Protein AF-A0A7Y5QC30-F1 (afdb_monomer_lite)

Sequence (76 aa):
MPSQSELAALFLIIFTYAGVAVGYVPRLRMNRASIALVGAAGLVAVGALSETQALDAIDLGMLILLAIGVIWLSIL

Secondary structure (DSSP, 8-state):
---HHHHHHHHHHHHHHHHHHH-EEGGGTEEHHHHHHHHHHHHHHTTSS-HHHHHHT--HHHHHHHHHHHHHHHH-

Foldseek 3Di:
DDDPLRVQLVVLVVQLVVCLVVQADVVVRDGNVNSNVVSLVSNCVSVVAPPVRSVVPDDPVVVVCVVCVVVVVVVD

Radius of gyration: 15.33 Å; chains: 1; bounding box: 36×28×39 Å

Structure (mmCIF, N/CA/C/O backbone):
data_AF-A0A7Y5QC30-F1
#
_entry.id   AF-A0A7Y5QC30-F1
#
loop_
_atom_site.group_PDB
_atom_site.id
_atom_site.type_symbol
_atom_site.label_atom_id
_atom_site.label_alt_id
_atom_site.label_comp_id
_atom_site.label_asym_id
_atom_site.label_entity_id
_atom_site.label_seq_id
_atom_site.pdbx_PDB_ins_code
_atom_site.Cartn_x
_atom_site.Cartn_y
_atom_site.Cartn_z
_atom_site.occupancy
_atom_site.B_iso_or_equiv
_atom_site.auth_seq_id
_atom_site.auth_comp_id
_atom_site.auth_asym_id
_atom_site.auth_atom_id
_atom_site.pdbx_PDB_model_num
ATOM 1 N N . MET A 1 1 ? -12.512 -15.484 19.060 1.00 66.06 1 MET A N 1
ATOM 2 C CA . MET A 1 1 ? -13.367 -15.380 17.859 1.00 66.06 1 MET A CA 1
ATOM 3 C C . MET A 1 1 ? -12.920 -14.132 17.124 1.00 66.06 1 MET A C 1
ATOM 5 O O . MET A 1 1 ? -12.827 -13.116 17.804 1.00 66.06 1 MET A O 1
ATOM 9 N N . PRO A 1 2 ? -12.557 -14.213 15.834 1.00 76.94 2 PRO A N 1
ATOM 10 C CA . PRO A 1 2 ? -12.065 -13.051 15.105 1.00 76.94 2 PRO A CA 1
ATOM 11 C C . PRO A 1 2 ? -13.148 -11.976 15.011 1.00 76.94 2 PRO A C 1
ATOM 13 O O . PRO A 1 2 ? -14.332 -12.289 14.854 1.00 76.94 2 PRO A O 1
ATOM 16 N N . SER A 1 3 ? -12.742 -10.718 15.145 1.00 87.69 3 SER A N 1
ATOM 17 C CA . SER A 1 3 ? -13.640 -9.573 14.984 1.00 87.69 3 SER A CA 1
ATOM 18 C C . SER A 1 3 ? -14.041 -9.391 13.509 1.00 87.69 3 SER A C 1
ATOM 20 O O . SER A 1 3 ? -13.370 -9.880 12.597 1.00 87.69 3 SER A O 1
ATOM 22 N N . GLN A 1 4 ? -15.156 -8.701 13.233 1.00 87.94 4 GLN A N 1
ATOM 23 C CA . GLN A 1 4 ? -15.594 -8.477 11.843 1.00 87.94 4 GLN A CA 1
ATOM 24 C C . GLN A 1 4 ? -14.549 -7.700 11.020 1.00 87.94 4 GLN A C 1
ATOM 26 O O . GLN A 1 4 ? -14.394 -7.961 9.827 1.00 87.94 4 GLN A O 1
ATOM 31 N N . SER A 1 5 ? -13.792 -6.801 11.657 1.00 87.88 5 SER A N 1
ATOM 32 C CA . SER A 1 5 ? -12.688 -6.069 11.029 1.00 87.88 5 SER A CA 1
ATOM 33 C C . SER A 1 5 ? -11.518 -6.982 10.661 1.00 87.88 5 SER A C 1
ATOM 35 O O . SER A 1 5 ? -10.966 -6.832 9.577 1.00 87.88 5 SER A O 1
ATOM 37 N N . GLU A 1 6 ? -11.174 -7.968 11.493 1.00 92.19 6 GLU A N 1
ATOM 38 C CA . GLU A 1 6 ? -10.127 -8.956 11.184 1.00 92.19 6 GLU A CA 1
ATOM 39 C C . GLU A 1 6 ? -10.488 -9.828 9.979 1.00 92.19 6 GLU A C 1
ATOM 41 O O . GLU A 1 6 ? -9.646 -10.084 9.118 1.00 92.19 6 GLU A O 1
ATOM 46 N N . LEU A 1 7 ? -11.748 -10.263 9.882 1.00 94.69 7 LEU A N 1
ATOM 47 C CA . LEU A 1 7 ? -12.220 -11.044 8.736 1.00 94.69 7 LEU A CA 1
ATOM 48 C C . LEU A 1 7 ? -12.178 -10.222 7.443 1.00 94.69 7 LEU A C 1
ATOM 50 O O . LEU A 1 7 ? -11.720 -10.711 6.408 1.00 94.69 7 LEU A O 1
ATOM 54 N N . ALA A 1 8 ? -12.615 -8.964 7.509 1.00 95.12 8 ALA A N 1
ATOM 55 C CA . ALA A 1 8 ? -12.547 -8.044 6.382 1.00 95.12 8 ALA A CA 1
ATOM 56 C C . ALA A 1 8 ? -11.094 -7.727 5.984 1.00 95.12 8 ALA A C 1
ATOM 58 O O . ALA A 1 8 ? -10.778 -7.692 4.795 1.00 95.12 8 ALA A O 1
ATOM 59 N N . ALA A 1 9 ? -10.192 -7.578 6.958 1.00 96.19 9 ALA A N 1
ATOM 60 C CA . ALA A 1 9 ? -8.767 -7.383 6.716 1.00 96.19 9 ALA A CA 1
ATOM 61 C C . ALA A 1 9 ? -8.147 -8.581 5.995 1.00 96.19 9 ALA A C 1
ATOM 63 O O . ALA A 1 9 ? -7.478 -8.413 4.977 1.00 96.19 9 ALA A O 1
ATOM 64 N N . LEU A 1 10 ? -8.414 -9.798 6.477 1.00 96.62 10 LEU A N 1
ATOM 65 C CA . LEU A 1 10 ? -7.915 -11.024 5.861 1.00 96.62 10 LEU A CA 1
ATOM 66 C C . LEU A 1 10 ? -8.400 -11.157 4.414 1.00 96.62 10 LEU A C 1
ATOM 68 O O . LEU A 1 10 ? -7.611 -11.462 3.520 1.00 96.62 10 LEU A O 1
ATOM 72 N N . PHE A 1 11 ? -9.683 -10.880 4.177 1.00 96.88 11 PHE A N 1
ATOM 73 C CA . PHE A 1 11 ? -10.255 -10.874 2.837 1.00 96.88 11 PHE A CA 1
ATOM 74 C C . PHE A 1 11 ? -9.539 -9.873 1.919 1.00 96.88 11 PHE A C 1
ATOM 76 O O . PHE A 1 11 ? -9.101 -10.245 0.829 1.00 96.88 11 PHE A O 1
ATOM 83 N N . LEU A 1 12 ? -9.363 -8.626 2.371 1.00 97.12 12 LEU A N 1
ATOM 84 C CA . LEU A 1 12 ? -8.670 -7.581 1.614 1.00 97.12 12 LEU A CA 1
ATOM 85 C C . LEU A 1 12 ? -7.216 -7.953 1.318 1.00 97.12 12 LEU A C 1
ATOM 87 O O . LEU A 1 12 ? -6.763 -7.762 0.191 1.00 97.12 12 LEU A O 1
ATOM 91 N N . ILE A 1 13 ? -6.497 -8.518 2.288 1.00 96.88 13 ILE A N 1
ATOM 92 C CA . ILE A 1 13 ? -5.109 -8.963 2.121 1.00 96.88 13 ILE A CA 1
ATOM 93 C C . ILE A 1 13 ? -5.028 -10.041 1.038 1.00 96.88 13 ILE A C 1
ATOM 95 O O . ILE A 1 13 ? -4.246 -9.900 0.097 1.00 96.88 13 ILE A O 1
ATOM 99 N N . ILE A 1 14 ? -5.860 -11.083 1.124 1.00 97.81 14 ILE A N 1
ATOM 100 C CA . ILE A 1 14 ? -5.872 -12.180 0.147 1.00 97.81 14 ILE A CA 1
ATOM 101 C C . ILE A 1 14 ? -6.186 -11.647 -1.254 1.00 97.81 14 ILE A C 1
ATOM 103 O O . ILE A 1 14 ? -5.467 -11.960 -2.204 1.00 97.81 14 ILE A O 1
ATOM 107 N N . PHE A 1 15 ? -7.212 -10.802 -1.391 1.00 96.25 15 PHE A N 1
ATOM 108 C CA . PHE A 1 15 ? -7.576 -10.211 -2.680 1.00 96.25 15 PHE A CA 1
ATOM 109 C C . PHE A 1 15 ? -6.484 -9.298 -3.241 1.00 96.25 15 PHE A C 1
ATOM 111 O O . PHE A 1 15 ? -6.204 -9.343 -4.440 1.00 96.25 15 PHE A O 1
ATOM 118 N N . THR A 1 16 ? -5.838 -8.503 -2.389 1.00 96.69 16 THR A N 1
ATOM 119 C CA . THR A 1 16 ? -4.754 -7.602 -2.797 1.00 96.69 16 THR A CA 1
ATOM 120 C C . THR A 1 16 ? -3.559 -8.399 -3.299 1.00 96.69 16 THR A C 1
ATOM 122 O O . THR A 1 16 ? -3.083 -8.146 -4.404 1.00 96.69 16 THR A O 1
ATOM 125 N N . TYR A 1 17 ? -3.107 -9.408 -2.549 1.00 96.81 17 TYR A N 1
ATOM 126 C CA . TYR A 1 17 ? -1.991 -10.256 -2.971 1.00 96.81 17 TYR A CA 1
ATOM 127 C C . TYR A 1 17 ? -2.314 -11.059 -4.230 1.00 96.81 17 TYR A C 1
ATOM 129 O O . TYR A 1 17 ? -1.471 -11.143 -5.122 1.00 96.81 17 TYR A O 1
ATOM 137 N N . ALA A 1 18 ? -3.535 -11.589 -4.353 1.00 96.75 18 ALA A N 1
ATOM 138 C CA . ALA A 1 18 ? -3.979 -12.250 -5.577 1.00 96.75 18 ALA A CA 1
ATOM 139 C C . ALA A 1 18 ? -3.946 -11.287 -6.776 1.00 96.75 18 ALA A C 1
ATOM 141 O O . ALA A 1 18 ? -3.404 -11.626 -7.827 1.00 96.75 18 ALA A O 1
ATOM 142 N N . GLY A 1 19 ? -4.452 -10.061 -6.615 1.00 94.69 19 GLY A N 1
ATOM 143 C CA . GLY A 1 19 ? -4.404 -9.034 -7.655 1.00 94.69 19 GLY A CA 1
ATOM 144 C C . GLY A 1 19 ? -2.973 -8.642 -8.038 1.00 94.69 19 GLY A C 1
ATOM 145 O O . GLY A 1 19 ? -2.652 -8.546 -9.224 1.00 94.69 19 GLY A O 1
ATOM 146 N N . VAL A 1 20 ? -2.085 -8.468 -7.054 1.00 95.94 20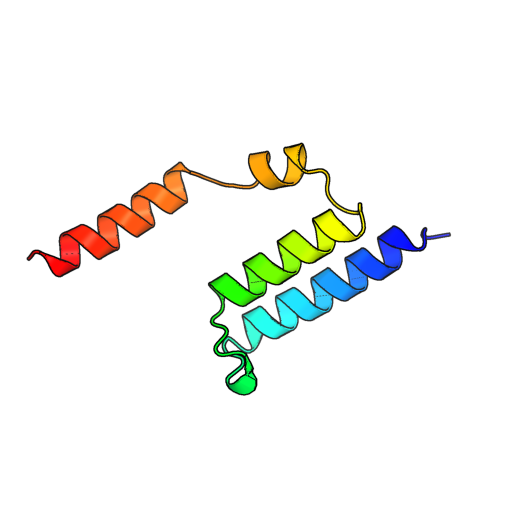 VAL A N 1
ATOM 147 C CA . VAL A 1 20 ? -0.661 -8.176 -7.284 1.00 95.94 20 VAL A CA 1
ATOM 148 C C . VAL A 1 20 ? 0.025 -9.328 -8.025 1.00 95.94 20 VAL A C 1
ATOM 150 O O . VAL A 1 20 ? 0.794 -9.068 -8.952 1.00 95.94 20 VAL A O 1
ATOM 153 N N . ALA A 1 21 ? -0.283 -10.581 -7.672 1.00 95.56 21 ALA A N 1
ATOM 154 C CA . ALA A 1 21 ? 0.255 -11.771 -8.328 1.00 95.56 21 ALA A CA 1
ATOM 155 C C . ALA A 1 21 ? -0.203 -11.894 -9.790 1.00 95.56 21 ALA A C 1
ATOM 157 O O . ALA A 1 21 ? 0.609 -12.198 -10.662 1.00 95.56 21 ALA A O 1
ATOM 158 N N . VAL A 1 22 ? -1.476 -11.590 -10.078 1.00 95.50 22 VAL A N 1
ATOM 159 C CA . VAL A 1 22 ? -1.999 -11.507 -11.456 1.00 95.50 22 VAL A CA 1
ATOM 160 C C . VAL A 1 22 ? -1.303 -10.389 -12.237 1.00 95.50 22 VAL A C 1
ATOM 162 O O . VAL A 1 22 ? -1.005 -10.528 -13.421 1.00 95.50 22 VAL A O 1
ATOM 165 N N . GLY A 1 23 ? -0.998 -9.276 -11.576 1.00 87.69 23 GLY A N 1
ATOM 166 C CA . GLY A 1 23 ? -0.111 -8.243 -12.095 1.00 87.69 23 GLY A CA 1
ATOM 167 C C . GLY A 1 23 ? -0.787 -7.122 -12.882 1.00 87.69 23 GLY A C 1
ATOM 168 O O . GLY A 1 23 ? -0.174 -6.066 -13.050 1.00 87.69 23 GLY A O 1
ATOM 169 N N . TYR A 1 24 ? -2.027 -7.310 -13.338 1.00 90.44 24 TYR A N 1
ATOM 170 C CA . TYR A 1 24 ? -2.771 -6.289 -14.074 1.00 90.44 24 TYR A CA 1
ATOM 171 C C . TYR A 1 24 ? -4.284 -6.549 -14.061 1.00 90.44 24 TYR A C 1
ATOM 173 O O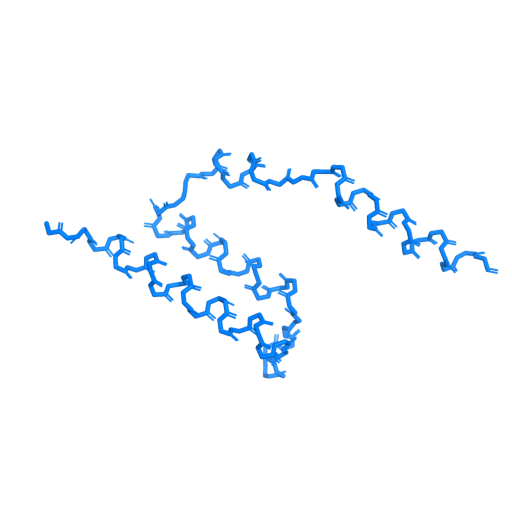 . TYR A 1 24 ? -4.725 -7.673 -14.295 1.00 90.44 24 TYR A O 1
ATOM 181 N N . VAL A 1 25 ? -5.087 -5.500 -13.845 1.00 89.50 25 VAL A N 1
ATOM 182 C CA . VAL A 1 25 ? -6.557 -5.549 -13.956 1.00 89.50 25 VAL A CA 1
ATOM 183 C C . VAL A 1 25 ? -7.007 -4.592 -15.072 1.00 89.50 25 VAL A C 1
ATOM 185 O O . VAL A 1 25 ? -7.141 -3.389 -14.827 1.00 89.50 25 VAL A O 1
ATOM 188 N N . PRO A 1 26 ? -7.282 -5.094 -16.297 1.00 81.56 26 PRO A N 1
ATOM 189 C CA . PRO A 1 26 ? -7.538 -4.257 -17.475 1.00 81.56 26 PRO A CA 1
ATOM 190 C C . PRO A 1 26 ? -8.748 -3.335 -17.331 1.00 81.56 26 PRO A C 1
ATOM 192 O O . PRO A 1 26 ? -8.682 -2.163 -17.690 1.00 81.56 26 PRO A O 1
ATOM 195 N N . ARG A 1 27 ? -9.849 -3.847 -16.764 1.00 91.12 27 ARG A N 1
ATOM 196 C CA . ARG A 1 27 ? -11.108 -3.094 -16.619 1.00 91.12 27 ARG A CA 1
ATOM 197 C C . ARG A 1 27 ? -10.971 -1.847 -15.748 1.00 91.12 27 ARG A C 1
ATOM 199 O O . ARG A 1 27 ? -11.652 -0.864 -16.001 1.00 91.12 27 ARG A O 1
ATOM 206 N N . LEU A 1 28 ? -10.095 -1.893 -14.748 1.00 88.75 28 LEU A N 1
ATOM 207 C CA . LEU A 1 28 ? -9.851 -0.785 -13.824 1.00 88.75 28 LEU A CA 1
ATOM 208 C C . LEU A 1 28 ? -8.574 -0.008 -14.175 1.00 88.75 28 LEU A C 1
ATOM 210 O O . LEU A 1 28 ? -8.217 0.931 -13.472 1.00 88.75 28 LEU A O 1
ATOM 214 N N . ARG A 1 29 ? -7.878 -0.395 -15.258 1.00 91.25 29 ARG A N 1
ATOM 215 C CA . ARG A 1 29 ? -6.565 0.139 -15.659 1.00 91.25 29 ARG A CA 1
ATOM 216 C C . ARG A 1 29 ? -5.532 0.089 -14.525 1.00 91.25 29 ARG A C 1
ATOM 218 O O . ARG A 1 29 ? -4.655 0.945 -14.446 1.00 91.25 29 ARG A O 1
ATOM 225 N N . MET A 1 30 ? -5.627 -0.919 -13.658 1.00 93.75 30 MET A N 1
ATOM 226 C CA . MET A 1 30 ? -4.769 -1.039 -12.481 1.00 93.75 30 MET A CA 1
ATOM 227 C C . MET A 1 30 ? -3.526 -1.873 -12.784 1.00 93.75 30 MET A C 1
ATOM 229 O O . MET A 1 30 ? -3.617 -3.001 -13.271 1.00 93.75 30 MET A O 1
ATOM 233 N N . ASN A 1 31 ? -2.363 -1.324 -12.445 1.00 94.81 31 ASN A N 1
ATOM 234 C CA . ASN A 1 31 ? -1.086 -2.033 -12.374 1.00 94.81 31 ASN A CA 1
ATOM 235 C C . ASN A 1 31 ? -0.816 -2.544 -10.942 1.00 94.81 31 ASN A C 1
ATOM 237 O O . ASN A 1 31 ? -1.533 -2.187 -10.005 1.00 94.81 31 ASN A O 1
ATOM 241 N N . ARG A 1 32 ? 0.254 -3.331 -10.755 1.00 94.69 32 ARG A N 1
ATOM 242 C CA . ARG A 1 32 ? 0.661 -3.883 -9.442 1.00 94.69 32 ARG A CA 1
ATOM 243 C C . ARG A 1 32 ? 0.694 -2.839 -8.322 1.00 94.69 32 ARG A C 1
ATOM 245 O O . ARG A 1 32 ? 0.187 -3.106 -7.239 1.00 94.69 32 ARG A O 1
ATOM 252 N N . ALA A 1 33 ? 1.240 -1.655 -8.601 1.00 93.31 33 ALA A N 1
ATOM 253 C CA . ALA A 1 33 ? 1.347 -0.575 -7.623 1.00 93.31 33 ALA A CA 1
ATOM 254 C C . ALA A 1 33 ? -0.032 -0.051 -7.194 1.00 93.31 33 ALA A C 1
ATOM 256 O O . ALA A 1 33 ? -0.322 0.028 -6.006 1.00 93.31 33 ALA A O 1
ATOM 257 N N . SER A 1 34 ? -0.918 0.240 -8.149 1.00 94.81 34 SER A N 1
ATOM 258 C CA . SER A 1 34 ? -2.277 0.706 -7.846 1.00 94.81 34 SER A CA 1
ATOM 259 C C . SER A 1 34 ? -3.128 -0.348 -7.129 1.00 94.81 34 SER A C 1
ATOM 261 O O . SER A 1 34 ? -3.937 0.009 -6.279 1.00 94.81 34 SER A O 1
ATOM 263 N N . ILE A 1 35 ? -2.928 -1.642 -7.417 1.00 96.75 35 ILE A N 1
ATOM 264 C CA . ILE A 1 35 ? -3.604 -2.736 -6.702 1.00 96.75 35 ILE A CA 1
ATOM 265 C C . ILE A 1 35 ? -3.168 -2.751 -5.236 1.00 96.75 35 ILE A C 1
ATOM 267 O O . ILE A 1 35 ? -4.020 -2.762 -4.350 1.00 96.75 35 ILE A O 1
ATOM 271 N N . ALA A 1 36 ? -1.857 -2.699 -4.981 1.00 95.56 36 ALA A N 1
ATOM 272 C CA . ALA A 1 36 ? -1.321 -2.631 -3.625 1.00 95.56 36 ALA A CA 1
ATOM 273 C C . ALA A 1 36 ? -1.833 -1.391 -2.873 1.00 95.56 36 ALA A C 1
ATOM 275 O O . ALA A 1 36 ? -2.243 -1.497 -1.718 1.00 95.56 36 ALA A O 1
ATOM 276 N N . LEU A 1 37 ? -1.886 -0.238 -3.550 1.00 94.88 37 LEU A N 1
ATOM 277 C CA . LEU A 1 37 ? -2.378 1.014 -2.977 1.00 94.88 37 LEU A CA 1
ATOM 278 C C . LEU A 1 37 ? -3.855 0.930 -2.568 1.00 94.88 37 LEU A C 1
ATOM 280 O O . LEU A 1 37 ? -4.204 1.323 -1.459 1.00 94.88 37 LEU A O 1
ATOM 284 N N . VAL A 1 38 ? -4.725 0.396 -3.433 1.00 96.12 38 VAL A N 1
ATOM 285 C CA . VAL A 1 38 ? -6.151 0.221 -3.107 1.00 96.12 38 VAL A CA 1
ATOM 286 C C . VAL A 1 38 ? -6.344 -0.780 -1.970 1.00 96.12 38 VAL A C 1
ATOM 288 O O . VAL A 1 38 ? -7.176 -0.546 -1.096 1.00 96.12 38 VAL A O 1
ATOM 291 N N . GLY A 1 39 ? -5.558 -1.858 -1.937 1.00 95.81 39 GLY A N 1
ATOM 292 C CA . GLY A 1 39 ? -5.564 -2.813 -0.829 1.00 95.81 39 GLY A CA 1
ATOM 293 C C . GLY A 1 39 ? -5.219 -2.168 0.512 1.00 95.81 39 GLY A C 1
ATOM 294 O O . GLY A 1 39 ? -5.967 -2.313 1.479 1.00 95.81 39 GLY A O 1
ATOM 295 N N . ALA A 1 40 ? -4.130 -1.395 0.555 1.00 95.81 40 ALA A N 1
ATOM 296 C CA . ALA A 1 40 ? -3.715 -0.652 1.743 1.00 95.81 40 ALA A CA 1
ATOM 297 C C . ALA A 1 40 ? -4.770 0.381 2.178 1.00 95.81 40 ALA A C 1
ATOM 299 O O . ALA A 1 40 ? -5.138 0.429 3.350 1.00 95.81 40 ALA A O 1
ATOM 300 N N . ALA A 1 41 ? -5.325 1.149 1.234 1.00 96.00 41 ALA A N 1
ATOM 301 C CA . ALA A 1 41 ? -6.399 2.102 1.515 1.00 96.00 41 ALA A CA 1
ATOM 302 C C . ALA A 1 41 ? -7.664 1.414 2.061 1.00 96.00 41 ALA A C 1
ATOM 304 O O . ALA A 1 41 ? -8.301 1.928 2.978 1.00 96.00 41 ALA A O 1
ATOM 305 N N . GLY A 1 42 ? -8.007 0.228 1.546 1.00 96.69 42 GLY A N 1
ATOM 306 C CA . GLY A 1 42 ? -9.113 -0.583 2.055 1.00 96.69 42 GLY A CA 1
ATOM 307 C C . GLY A 1 42 ? -8.902 -1.032 3.503 1.00 96.69 42 GLY A C 1
ATOM 308 O O . GLY A 1 42 ? -9.837 -0.978 4.301 1.00 96.69 42 GLY A O 1
ATOM 309 N N . LEU A 1 43 ? -7.676 -1.424 3.867 1.00 96.31 43 LEU A N 1
ATOM 310 C CA . LEU A 1 43 ? -7.340 -1.806 5.244 1.00 96.31 43 LEU A CA 1
ATOM 311 C C . LEU A 1 43 ? -7.486 -0.634 6.221 1.00 96.31 43 LEU A C 1
ATOM 313 O O . LEU A 1 43 ? -8.002 -0.824 7.324 1.00 96.31 43 LEU A O 1
ATOM 317 N N . VAL A 1 44 ? -7.100 0.573 5.800 1.00 95.88 44 VAL A N 1
ATOM 318 C CA . VAL A 1 44 ? -7.320 1.799 6.582 1.00 95.88 44 VAL A CA 1
ATOM 319 C C . VAL A 1 44 ? -8.815 2.113 6.697 1.00 95.88 44 VAL A C 1
ATOM 321 O O . VAL A 1 44 ? -9.304 2.375 7.792 1.00 95.88 44 VAL A O 1
ATOM 324 N N . ALA A 1 45 ? -9.571 2.014 5.599 1.00 95.50 45 ALA A N 1
ATOM 325 C CA . ALA A 1 45 ? -11.004 2.320 5.576 1.00 95.50 45 ALA A CA 1
ATOM 326 C C . ALA A 1 45 ? -11.847 1.405 6.485 1.00 95.50 45 ALA A C 1
ATOM 328 O O . ALA A 1 45 ? -12.839 1.848 7.059 1.00 95.50 45 ALA A O 1
ATOM 329 N N . VAL A 1 46 ? -11.452 0.138 6.635 1.00 94.62 46 VAL A N 1
ATOM 330 C CA . VAL A 1 46 ? -12.114 -0.831 7.529 1.00 94.62 46 VAL A CA 1
ATOM 331 C C . VAL A 1 46 ? -11.632 -0.700 8.987 1.00 94.62 46 VAL A C 1
ATOM 333 O O . VAL A 1 46 ? -12.169 -1.349 9.884 1.00 94.62 46 VAL A O 1
ATOM 336 N N . GLY A 1 47 ? -10.639 0.154 9.254 1.00 93.25 47 GLY A N 1
ATOM 337 C CA . GLY A 1 47 ? -10.053 0.333 10.585 1.00 93.25 47 G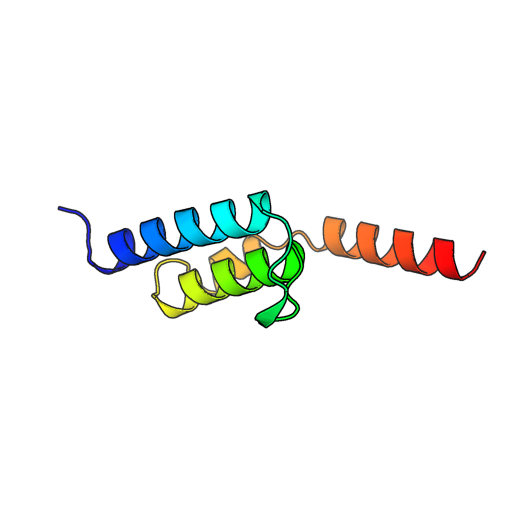LY A CA 1
ATOM 338 C C . GLY A 1 47 ? -9.160 -0.830 11.023 1.00 93.25 47 GLY A C 1
ATOM 339 O O . GLY A 1 47 ? -8.875 -0.973 12.209 1.00 93.25 47 GLY A O 1
ATOM 340 N N . ALA A 1 48 ? -8.730 -1.674 10.082 1.00 93.62 48 ALA A N 1
ATOM 341 C CA . ALA A 1 48 ? -7.796 -2.767 10.341 1.00 93.62 48 ALA A CA 1
ATOM 342 C C . ALA A 1 48 ? -6.334 -2.294 10.406 1.00 93.62 48 ALA A C 1
ATOM 344 O O . ALA A 1 48 ? -5.493 -2.981 10.980 1.00 93.62 48 ALA A O 1
ATOM 345 N N . LEU A 1 49 ? -6.041 -1.131 9.818 1.00 93.81 49 LEU A N 1
ATOM 346 C CA . LEU A 1 49 ? -4.741 -0.467 9.837 1.00 93.81 49 LEU A CA 1
ATOM 347 C C . LEU A 1 49 ? -4.938 0.994 10.260 1.00 93.81 49 LEU A C 1
ATOM 349 O O . LEU A 1 49 ? -5.803 1.672 9.704 1.00 93.81 49 LEU A O 1
ATOM 353 N N . SER A 1 50 ? -4.164 1.491 11.230 1.00 94.75 50 SER A N 1
ATOM 354 C CA . SER A 1 50 ? -4.231 2.915 11.584 1.00 94.75 50 SER A CA 1
ATOM 355 C C . SER A 1 50 ? -3.543 3.776 10.524 1.00 94.75 50 SER A C 1
ATOM 357 O O . SER A 1 50 ? -2.619 3.327 9.847 1.00 94.75 50 SER A O 1
ATOM 359 N N . GLU A 1 51 ? -3.950 5.040 10.406 1.00 92.50 51 GLU A N 1
ATOM 360 C CA . GLU A 1 51 ? -3.302 5.993 9.495 1.00 92.50 51 GLU A CA 1
ATOM 361 C C . GLU A 1 51 ? -1.802 6.134 9.793 1.00 92.50 51 GLU A C 1
ATOM 363 O O . GLU A 1 51 ? -0.983 6.101 8.880 1.00 92.50 51 GLU A O 1
ATOM 368 N N . THR A 1 52 ? -1.428 6.192 11.074 1.00 94.88 52 THR A N 1
ATOM 369 C CA . THR A 1 52 ? -0.023 6.243 11.500 1.00 94.88 52 THR A CA 1
ATOM 370 C C . THR A 1 52 ? 0.757 5.004 11.070 1.00 94.88 52 THR A C 1
ATOM 372 O O . THR A 1 52 ? 1.815 5.139 10.473 1.00 94.88 52 THR A O 1
ATOM 375 N 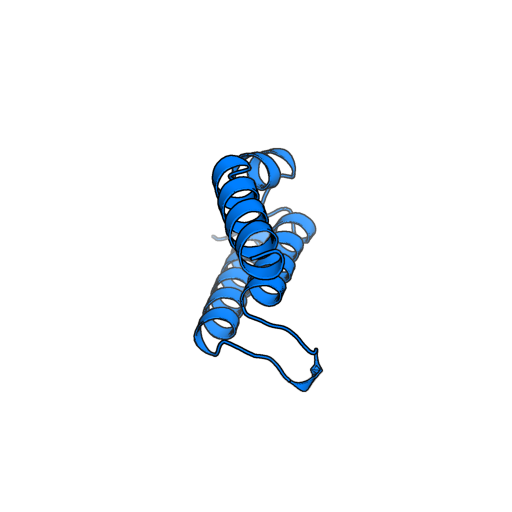N . GLN A 1 53 ? 0.212 3.801 11.275 1.00 94.19 53 GLN A N 1
ATOM 376 C CA . GLN A 1 53 ? 0.848 2.553 10.840 1.00 94.19 53 GLN A CA 1
ATOM 377 C C . GLN A 1 53 ? 0.973 2.475 9.317 1.00 94.19 53 GLN A C 1
ATOM 379 O O . GLN A 1 53 ? 1.962 1.957 8.804 1.00 94.19 53 GLN A O 1
ATOM 384 N N . ALA A 1 54 ? -0.025 2.980 8.590 1.00 93.88 54 ALA A N 1
ATOM 385 C CA . ALA A 1 54 ? 0.009 3.030 7.136 1.00 93.88 54 ALA A CA 1
ATOM 386 C C . ALA A 1 54 ? 1.106 3.975 6.629 1.00 93.88 54 ALA A C 1
ATOM 388 O O . ALA A 1 54 ? 1.819 3.619 5.695 1.00 93.88 54 ALA A O 1
ATOM 389 N N . LEU A 1 55 ? 1.258 5.149 7.249 1.00 92.69 55 LEU A N 1
ATOM 390 C CA . LEU A 1 55 ? 2.299 6.119 6.905 1.00 92.69 55 LEU A CA 1
ATOM 391 C C . LEU A 1 55 ? 3.696 5.625 7.295 1.00 92.69 55 LEU A C 1
ATOM 393 O O . LEU A 1 55 ? 4.617 5.745 6.492 1.00 92.69 55 LEU A O 1
ATOM 397 N N . ASP A 1 56 ? 3.844 5.008 8.468 1.00 94.75 56 ASP A N 1
ATOM 398 C CA . ASP A 1 56 ? 5.114 4.438 8.935 1.00 94.75 56 ASP A CA 1
ATOM 399 C C . ASP A 1 56 ? 5.592 3.272 8.051 1.00 94.75 56 ASP A C 1
ATOM 401 O O . ASP A 1 56 ? 6.788 3.001 7.960 1.00 94.75 56 ASP A O 1
ATOM 405 N N . ALA A 1 57 ? 4.672 2.588 7.364 1.00 93.62 57 ALA A N 1
ATOM 406 C CA . ALA A 1 57 ? 5.002 1.542 6.400 1.00 93.62 57 ALA A CA 1
ATOM 407 C C . ALA A 1 57 ? 5.539 2.086 5.059 1.00 93.62 57 ALA A C 1
ATOM 409 O O . ALA A 1 57 ? 6.034 1.307 4.241 1.00 93.62 57 ALA A O 1
ATOM 410 N N . ILE A 1 58 ? 5.436 3.397 4.802 1.00 93.00 58 ILE A N 1
ATOM 411 C CA . ILE A 1 58 ? 5.930 4.015 3.569 1.00 93.00 58 ILE A CA 1
ATOM 412 C C . ILE A 1 58 ? 7.428 4.303 3.699 1.00 93.00 58 ILE A C 1
ATOM 414 O O . ILE A 1 58 ? 7.852 5.231 4.385 1.00 93.00 58 ILE A O 1
ATOM 418 N N . ASP A 1 59 ? 8.239 3.567 2.940 1.00 93.31 59 ASP A N 1
ATOM 419 C CA . ASP A 1 59 ? 9.659 3.875 2.775 1.00 93.31 59 ASP A CA 1
ATOM 420 C C . ASP A 1 59 ? 9.852 4.981 1.722 1.00 93.31 59 ASP A C 1
ATOM 422 O O . ASP A 1 59 ? 9.904 4.740 0.509 1.00 93.31 59 ASP A O 1
ATOM 426 N N . LEU A 1 60 ? 9.971 6.222 2.200 1.00 93.31 60 LEU A N 1
ATOM 427 C CA . LEU A 1 60 ? 10.264 7.378 1.351 1.00 93.31 60 LEU A CA 1
ATOM 428 C C . LEU A 1 60 ? 11.618 7.253 0.642 1.00 93.31 60 LEU A C 1
ATOM 430 O O . LEU A 1 60 ? 11.753 7.740 -0.478 1.00 93.31 60 LEU A O 1
ATOM 434 N N . GLY A 1 61 ? 12.603 6.587 1.248 1.00 94.00 61 GLY A N 1
ATOM 435 C CA . GLY A 1 61 ? 13.894 6.327 0.617 1.00 94.00 61 GLY A CA 1
ATOM 436 C C . GLY A 1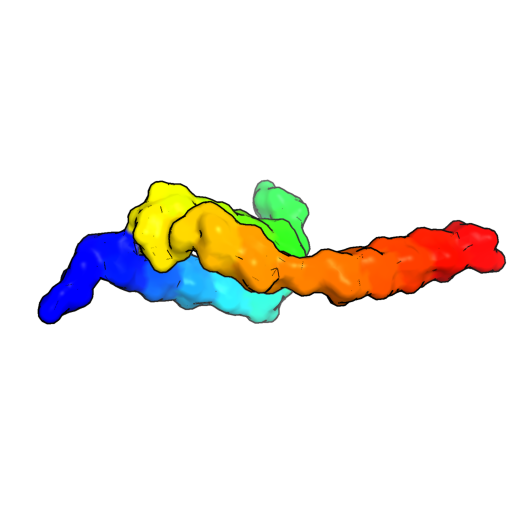 61 ? 13.729 5.464 -0.630 1.00 94.00 61 GLY A C 1
ATOM 437 O O . GLY A 1 61 ? 14.231 5.819 -1.697 1.00 94.00 61 GLY A O 1
ATOM 438 N N . MET A 1 62 ? 12.947 4.386 -0.536 1.00 92.00 62 MET A N 1
ATOM 439 C CA . MET A 1 62 ? 12.633 3.527 -1.682 1.00 92.00 62 MET A CA 1
ATOM 440 C C . MET A 1 62 ? 11.861 4.279 -2.775 1.00 92.00 62 MET A C 1
ATOM 442 O O . MET A 1 62 ? 12.182 4.147 -3.959 1.00 92.00 62 MET A O 1
ATOM 446 N N . LEU A 1 63 ? 10.876 5.102 -2.398 1.00 92.88 63 LEU A N 1
ATOM 447 C CA . LEU A 1 63 ? 10.120 5.920 -3.353 1.00 92.88 63 LEU A CA 1
ATOM 448 C C . LEU A 1 63 ? 11.010 6.937 -4.074 1.00 92.88 63 LEU A C 1
ATOM 450 O O . LEU A 1 63 ? 10.903 7.090 -5.292 1.00 92.88 63 LEU A O 1
ATOM 454 N N . ILE A 1 64 ? 11.910 7.598 -3.343 1.00 93.31 64 ILE A N 1
ATOM 455 C CA . ILE A 1 64 ? 12.870 8.548 -3.908 1.00 93.31 64 ILE A CA 1
ATOM 456 C C . ILE A 1 64 ? 13.822 7.830 -4.866 1.00 93.31 64 ILE A C 1
ATOM 458 O O . ILE A 1 64 ? 14.022 8.313 -5.977 1.00 93.31 64 ILE A O 1
ATOM 462 N N . LEU A 1 65 ? 14.368 6.669 -4.488 1.00 90.62 65 LEU A N 1
ATOM 463 C CA . LEU A 1 65 ? 15.253 5.881 -5.353 1.00 90.62 65 LEU A CA 1
ATOM 464 C C . LEU A 1 65 ? 14.570 5.485 -6.664 1.00 90.62 65 LEU A C 1
ATOM 466 O O . LEU A 1 65 ? 15.167 5.619 -7.732 1.00 90.62 65 LEU A O 1
ATOM 470 N N . LEU A 1 66 ? 13.313 5.042 -6.595 1.00 90.81 66 LEU A N 1
ATOM 471 C CA . LEU A 1 66 ? 12.527 4.700 -7.777 1.00 90.81 66 LEU A CA 1
ATOM 472 C C . LEU A 1 66 ? 12.278 5.934 -8.660 1.00 90.81 66 LEU A C 1
ATOM 474 O O . LEU A 1 66 ? 12.482 5.876 -9.872 1.00 90.81 66 LEU A O 1
ATOM 478 N N . ALA A 1 67 ? 11.858 7.050 -8.059 1.00 88.50 67 ALA A N 1
ATOM 479 C CA . ALA A 1 67 ? 11.562 8.285 -8.779 1.00 88.50 67 ALA A CA 1
ATOM 480 C C . ALA A 1 67 ? 12.810 8.850 -9.468 1.00 88.50 67 ALA A C 1
ATOM 482 O O . ALA A 1 67 ? 12.780 9.136 -10.663 1.00 88.50 67 ALA A O 1
ATOM 483 N N . ILE A 1 68 ? 13.920 8.947 -8.735 1.00 90.12 68 ILE A N 1
ATOM 484 C CA . ILE A 1 68 ? 15.224 9.364 -9.252 1.00 90.12 68 ILE A CA 1
ATOM 485 C C . ILE A 1 68 ? 15.642 8.418 -10.384 1.00 90.12 68 ILE A C 1
ATOM 487 O O . ILE A 1 68 ? 15.857 8.881 -11.499 1.00 90.12 68 ILE A O 1
ATOM 491 N N . GLY A 1 69 ? 15.683 7.103 -10.161 1.00 87.62 69 GLY A N 1
ATOM 492 C CA . GLY A 1 69 ? 16.114 6.144 -11.183 1.00 87.62 69 GLY A CA 1
ATOM 493 C C . GLY A 1 69 ? 15.350 6.263 -12.509 1.00 87.62 69 GLY A C 1
ATOM 494 O O . GLY A 1 69 ? 15.967 6.267 -13.573 1.00 87.62 69 GLY A O 1
ATOM 495 N N . VAL A 1 70 ? 14.022 6.421 -12.457 1.00 86.56 70 VAL A N 1
ATOM 496 C CA . VAL A 1 70 ? 13.185 6.579 -13.661 1.00 86.56 70 VAL A CA 1
ATOM 497 C C . VAL A 1 70 ? 13.399 7.939 -14.333 1.00 86.56 70 VAL A C 1
ATOM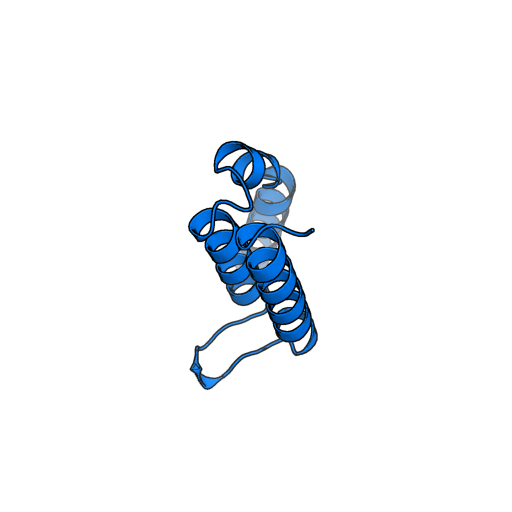 499 O O . VAL A 1 70 ? 13.548 7.997 -15.553 1.00 86.56 70 VAL A O 1
ATOM 502 N N . ILE A 1 71 ? 13.432 9.031 -13.562 1.00 89.75 71 ILE A N 1
ATOM 503 C CA . ILE A 1 71 ? 13.573 10.389 -14.108 1.00 89.75 71 ILE A CA 1
ATOM 504 C C . ILE A 1 71 ? 14.950 10.572 -14.752 1.00 89.75 71 ILE A C 1
ATOM 506 O O . ILE A 1 71 ? 15.034 11.046 -15.882 1.00 89.75 71 ILE A O 1
ATOM 510 N N . TRP A 1 72 ? 16.025 10.152 -14.082 1.00 87.38 72 TRP A N 1
ATOM 511 C CA . TRP A 1 72 ? 17.382 10.277 -14.618 1.00 87.38 72 TRP A CA 1
ATOM 512 C C . TRP A 1 72 ? 17.576 9.470 -15.907 1.00 87.38 72 TRP A C 1
ATOM 514 O O . TRP A 1 72 ? 18.178 9.988 -16.843 1.00 87.38 72 TRP A O 1
ATOM 524 N N . LEU A 1 73 ? 17.020 8.253 -16.001 1.00 85.50 73 LEU A N 1
ATOM 525 C CA . LEU A 1 73 ? 17.080 7.447 -17.228 1.00 85.50 73 LEU A CA 1
ATOM 526 C C . LEU A 1 73 ? 16.341 8.104 -18.404 1.00 85.50 73 LEU A C 1
ATOM 528 O O . LEU A 1 73 ? 16.741 7.925 -19.544 1.00 85.50 73 LEU A O 1
ATOM 532 N N . SER A 1 74 ? 15.272 8.858 -18.141 1.00 84.50 74 SER A N 1
ATOM 533 C CA . SER A 1 74 ? 14.491 9.523 -19.194 1.00 84.50 74 SER A CA 1
ATOM 534 C C . SER A 1 74 ? 15.127 10.799 -19.762 1.00 84.50 74 SER A C 1
ATOM 536 O O . SER A 1 74 ? 14.639 11.317 -20.763 1.00 84.50 74 SER A O 1
ATOM 538 N N . ILE A 1 75 ? 16.176 11.320 -19.113 1.00 87.50 75 ILE A N 1
ATOM 539 C CA . ILE A 1 75 ? 16.869 12.565 -19.492 1.00 87.50 75 ILE A CA 1
ATOM 540 C C . ILE A 1 75 ? 18.216 12.279 -20.195 1.00 87.50 75 ILE A C 1
ATOM 542 O O . ILE A 1 75 ? 18.768 13.177 -20.831 1.00 87.50 75 ILE A O 1
ATOM 546 N N . LEU A 1 76 ? 18.732 11.047 -20.099 1.00 79.94 76 LEU A N 1
ATOM 547 C CA . LEU A 1 76 ? 19.921 10.556 -20.814 1.00 79.94 76 LEU A CA 1
ATOM 548 C C . LEU A 1 76 ? 19.568 10.089 -22.232 1.00 79.94 76 LEU A C 1
ATOM 550 O O . LEU A 1 76 ? 20.392 10.346 -23.137 1.00 79.94 76 LEU A O 1
#

pLDDT: mean 92.27, std 5.14, range [66.06, 97.81]